Protein AF-A0A6B3CNW5-F1 (afdb_monomer_lite)

pLDDT: mean 97.15, std 1.85, range [88.44, 98.56]

Sequence (56 aa):
MDRLDNTVRPYAWGSTTAIPTLLGTEPTGEPQAEMWMGAHPGAPSRTGRGTLAEVV

Radius of gyration: 12.31 Å; chains: 1; bounding box: 24×19×32 Å

Secondary structure (DSSP, 8-state):
-PPPB-EEE--TTSBSSHHHHHHT----SS-B-EEE-S--TTS--EETTEEHHHH-

Structure (mmCIF, N/CA/C/O backbone):
data_AF-A0A6B3CNW5-F1
#
_entry.id   AF-A0A6B3CNW5-F1
#
loop_
_atom_site.group_PDB
_atom_site.id
_atom_site.type_symbol
_atom_site.label_atom_id
_atom_site.label_alt_id
_atom_site.label_comp_id
_atom_site.label_asym_id
_atom_site.label_entity_id
_atom_site.label_seq_id
_atom_site.pdbx_PDB_ins_code
_atom_site.Cartn_x
_atom_site.Cartn_y
_atom_site.Cartn_z
_atom_site.occupancy
_atom_site.B_iso_or_equiv
_atom_site.auth_seq_id
_atom_site.auth_comp_id
_atom_site.auth_asym_id
_atom_site.auth_atom_id
_atom_site.pdbx_PDB_model_num
ATOM 1 N N . MET A 1 1 ? 2.523 -10.570 -19.422 1.00 88.44 1 MET A N 1
ATOM 2 C CA . MET A 1 1 ? 1.806 -9.836 -18.360 1.00 88.44 1 MET A CA 1
ATOM 3 C C . MET A 1 1 ? 2.412 -10.259 -17.040 1.00 88.44 1 MET A C 1
ATOM 5 O O . MET A 1 1 ? 2.536 -11.459 -16.831 1.00 88.44 1 MET A O 1
ATOM 9 N N . ASP A 1 2 ? 2.845 -9.308 -16.216 1.00 95.31 2 ASP A N 1
ATOM 10 C CA . ASP A 1 2 ? 3.507 -9.585 -14.938 1.00 95.31 2 ASP A CA 1
ATOM 11 C C . ASP A 1 2 ? 2.528 -9.371 -13.777 1.00 95.31 2 ASP A C 1
ATOM 13 O O . ASP A 1 2 ? 1.782 -8.390 -13.759 1.00 95.31 2 ASP A O 1
ATOM 17 N N . ARG A 1 3 ? 2.527 -10.284 -12.799 1.00 96.56 3 ARG A N 1
ATOM 18 C CA . ARG A 1 3 ? 1.847 -10.059 -11.518 1.00 96.56 3 ARG A CA 1
ATOM 19 C C . ARG A 1 3 ? 2.689 -9.094 -10.688 1.00 96.56 3 ARG A C 1
ATOM 21 O O . ARG A 1 3 ? 3.883 -9.332 -10.518 1.00 96.56 3 ARG A O 1
ATOM 28 N N . LEU A 1 4 ? 2.054 -8.049 -10.162 1.00 97.56 4 LEU A N 1
ATOM 29 C CA . LEU A 1 4 ? 2.694 -7.120 -9.237 1.00 97.56 4 LEU A CA 1
ATOM 30 C C . LEU A 1 4 ? 2.568 -7.621 -7.798 1.00 97.56 4 LEU A C 1
ATOM 32 O O . LEU A 1 4 ? 1.479 -7.985 -7.351 1.00 97.56 4 LEU A O 1
ATOM 36 N N . ASP A 1 5 ? 3.688 -7.600 -7.091 1.00 97.38 5 ASP A N 1
ATOM 37 C CA . ASP A 1 5 ? 3.756 -7.645 -5.636 1.00 97.38 5 ASP A CA 1
ATOM 38 C C . ASP A 1 5 ? 4.011 -6.220 -5.128 1.00 97.38 5 ASP A C 1
ATOM 40 O O . ASP A 1 5 ? 4.949 -5.551 -5.569 1.00 97.38 5 ASP A O 1
ATOM 44 N N . ASN A 1 6 ? 3.117 -5.709 -4.286 1.00 97.94 6 ASN A N 1
ATOM 45 C CA . ASN A 1 6 ? 2.987 -4.282 -4.005 1.00 97.94 6 ASN A CA 1
ATOM 46 C C . ASN A 1 6 ? 3.376 -3.964 -2.569 1.00 97.94 6 ASN A C 1
ATOM 48 O O . ASN A 1 6 ? 3.060 -4.703 -1.640 1.00 97.94 6 ASN A O 1
ATOM 52 N N . THR A 1 7 ? 4.012 -2.811 -2.375 1.00 96.62 7 THR A N 1
ATOM 53 C CA . THR A 1 7 ? 4.390 -2.368 -1.032 1.00 96.62 7 THR A CA 1
ATOM 54 C C . THR A 1 7 ? 3.192 -1.732 -0.337 1.00 96.62 7 THR A C 1
ATOM 56 O O . THR A 1 7 ? 2.566 -0.821 -0.882 1.00 96.62 7 THR A O 1
ATOM 59 N N . VAL A 1 8 ? 2.921 -2.160 0.895 1.00 97.19 8 VAL A N 1
ATOM 60 C CA . VAL A 1 8 ? 1.982 -1.489 1.800 1.00 97.19 8 VAL A CA 1
ATOM 61 C C . VAL A 1 8 ? 2.762 -0.557 2.727 1.00 97.19 8 VAL A C 1
ATOM 63 O O . VAL A 1 8 ? 3.738 -0.966 3.355 1.00 97.19 8 VAL A O 1
ATOM 66 N N . ARG A 1 9 ? 2.363 0.714 2.801 1.00 97.69 9 ARG A N 1
ATOM 67 C CA . ARG A 1 9 ? 3.000 1.737 3.636 1.00 97.69 9 ARG A CA 1
ATOM 68 C C . ARG A 1 9 ? 2.358 1.754 5.027 1.00 97.69 9 ARG A C 1
ATOM 70 O O . ARG A 1 9 ? 1.163 2.051 5.123 1.00 97.69 9 ARG A O 1
ATOM 77 N N . PRO A 1 10 ? 3.117 1.485 6.104 1.00 97.38 10 PRO A N 1
ATOM 78 C CA . PRO A 1 10 ? 2.566 1.389 7.450 1.00 97.38 10 PRO A CA 1
ATOM 79 C C . PRO A 1 10 ? 2.535 2.752 8.151 1.00 97.38 10 PRO A C 1
ATOM 81 O O . PRO A 1 10 ? 3.139 2.953 9.203 1.00 97.38 10 PRO A O 1
ATOM 84 N N . TYR A 1 11 ? 1.903 3.750 7.532 1.00 98.25 11 TYR A N 1
ATOM 85 C CA . TYR A 1 11 ? 1.791 5.064 8.164 1.00 98.25 11 TYR A CA 1
ATOM 86 C C . TYR A 1 11 ? 0.809 5.020 9.333 1.00 98.25 11 TYR A C 1
ATOM 88 O O . TYR A 1 11 ? -0.199 4.323 9.273 1.00 98.25 11 TYR A O 1
ATOM 96 N N . ALA A 1 12 ? 1.077 5.813 10.374 1.00 98.31 12 ALA A N 1
ATOM 97 C CA . ALA A 1 12 ? 0.325 5.788 11.633 1.00 98.31 12 ALA A CA 1
ATOM 98 C C . ALA A 1 12 ? -1.183 6.066 11.484 1.00 98.31 12 ALA A C 1
ATOM 100 O O . ALA A 1 12 ? -1.968 5.662 12.334 1.00 98.31 12 ALA A O 1
ATOM 101 N N . TRP A 1 13 ? -1.594 6.745 10.411 1.00 98.50 13 TRP A N 1
ATOM 102 C CA . TRP A 1 13 ? -3.001 7.013 10.098 1.00 98.50 13 TRP A CA 1
ATOM 103 C C . TRP A 1 13 ? -3.700 5.860 9.358 1.00 98.50 13 TRP A C 1
ATOM 105 O O . TRP A 1 13 ? -4.897 5.941 9.086 1.00 98.50 13 TRP A O 1
ATOM 115 N N . GLY A 1 14 ? -2.966 4.807 9.000 1.00 98.50 14 GLY A N 1
ATOM 116 C CA . GLY A 1 14 ? -3.486 3.661 8.272 1.00 98.50 14 GLY A CA 1
ATOM 117 C C . GLY A 1 14 ? -4.475 2.833 9.082 1.00 98.50 14 GLY A C 1
ATOM 118 O O . GLY A 1 14 ? -4.408 2.750 10.307 1.00 98.50 14 GLY A O 1
ATOM 119 N N . SER A 1 15 ? -5.384 2.165 8.377 1.00 98.56 15 SER A N 1
ATOM 120 C CA . SER A 1 15 ? -6.282 1.194 8.997 1.00 98.56 15 SER A CA 1
ATOM 121 C C . SER A 1 15 ? -5.537 -0.115 9.236 1.00 98.56 15 SER A C 1
ATOM 123 O O . SER A 1 15 ? -4.795 -0.572 8.373 1.00 98.56 15 SER A O 1
ATOM 125 N N . THR A 1 16 ? -5.771 -0.763 10.372 1.00 98.50 16 THR A N 1
ATOM 126 C CA . THR A 1 16 ? -5.217 -2.098 10.646 1.00 98.50 16 THR A CA 1
ATOM 127 C C . THR A 1 16 ? -5.954 -3.215 9.898 1.00 98.50 16 THR A C 1
ATOM 129 O O . THR A 1 16 ? -5.446 -4.329 9.830 1.00 98.50 16 THR A O 1
ATOM 132 N N . THR A 1 17 ? -7.134 -2.949 9.321 1.00 98.56 17 THR A N 1
ATOM 133 C CA . THR A 1 17 ? -8.012 -3.994 8.757 1.00 98.56 17 THR A CA 1
ATOM 134 C C . THR A 1 17 ? -8.501 -3.734 7.335 1.00 98.56 17 THR A C 1
ATOM 136 O O . THR A 1 17 ? -8.817 -4.698 6.638 1.00 98.56 17 THR A O 1
ATOM 139 N N . ALA A 1 18 ? -8.553 -2.485 6.859 1.00 98.56 18 ALA A N 1
ATOM 140 C CA . ALA A 1 18 ? -9.179 -2.165 5.571 1.00 98.56 18 ALA A CA 1
ATOM 141 C C . ALA A 1 18 ? -8.478 -2.824 4.367 1.00 98.56 18 ALA A C 1
ATOM 143 O O . ALA A 1 18 ? -9.131 -3.506 3.577 1.00 98.56 18 ALA A O 1
ATOM 144 N N . ILE A 1 19 ? -7.154 -2.661 4.240 1.00 98.19 19 ILE A N 1
ATOM 145 C CA . ILE A 1 19 ? -6.376 -3.273 3.148 1.00 98.19 19 ILE A CA 1
ATOM 146 C C . ILE A 1 19 ? -6.365 -4.810 3.259 1.00 98.19 19 ILE A C 1
ATOM 148 O O . ILE A 1 19 ? -6.687 -5.453 2.260 1.00 98.19 19 ILE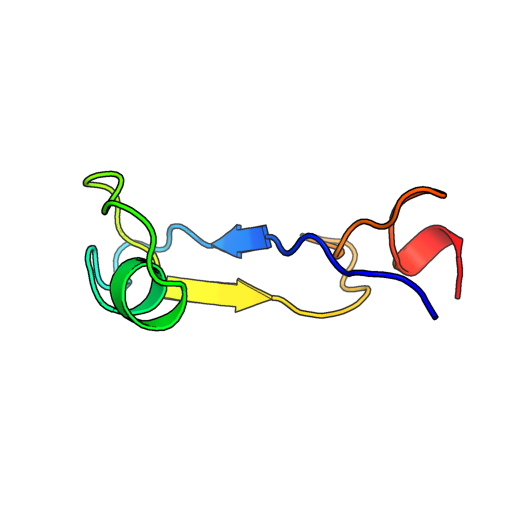 A O 1
ATOM 152 N N . PRO A 1 20 ? -6.102 -5.424 4.433 1.00 98.06 20 PRO A N 1
ATOM 153 C CA . PRO A 1 20 ? -6.193 -6.877 4.580 1.00 98.06 20 PRO A CA 1
ATOM 154 C C . PRO A 1 20 ? -7.559 -7.443 4.179 1.00 98.06 20 PRO A C 1
ATOM 156 O O . PRO A 1 20 ? 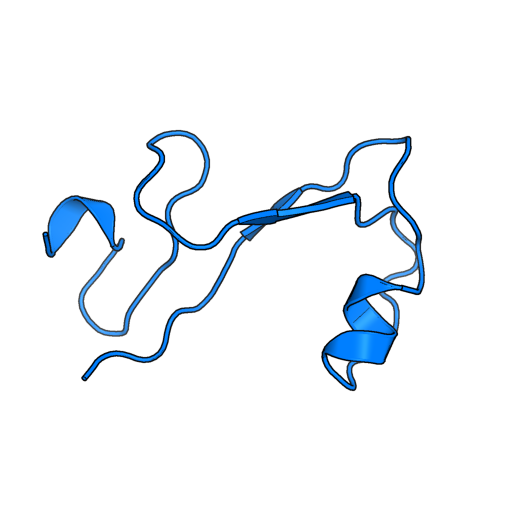-7.625 -8.419 3.437 1.00 98.06 20 PRO A O 1
ATOM 159 N N . THR A 1 21 ? -8.651 -6.778 4.576 1.00 98.50 21 THR A N 1
ATOM 160 C CA . THR A 1 21 ? -10.018 -7.183 4.204 1.00 98.50 21 THR A CA 1
ATOM 161 C C . THR A 1 21 ? -10.221 -7.139 2.691 1.00 98.50 21 THR A C 1
ATOM 163 O O . THR A 1 21 ? -10.757 -8.084 2.119 1.00 98.50 21 THR A O 1
ATOM 166 N N . LEU A 1 22 ? -9.762 -6.072 2.027 1.00 97.62 22 LEU A N 1
ATOM 167 C CA . LEU A 1 22 ? -9.848 -5.938 0.570 1.00 97.62 22 LEU A CA 1
ATOM 168 C C . LEU A 1 22 ? -9.062 -7.037 -0.162 1.00 97.62 22 LEU A C 1
ATOM 170 O O . LEU A 1 22 ? -9.498 -7.516 -1.206 1.00 97.62 22 LEU A O 1
ATOM 174 N N . LEU A 1 23 ? -7.907 -7.426 0.379 1.00 96.62 23 LEU A N 1
ATOM 175 C CA . LEU A 1 23 ? -7.036 -8.449 -0.201 1.00 96.62 23 LEU A CA 1
ATOM 176 C C . LEU A 1 23 ? -7.426 -9.880 0.202 1.00 96.62 23 LEU A C 1
ATOM 178 O O . LEU A 1 23 ? -6.873 -10.831 -0.350 1.00 96.62 23 LEU A O 1
ATOM 182 N N . GLY A 1 24 ? -8.361 -10.047 1.143 1.00 97.62 24 GLY A N 1
ATOM 183 C CA . GLY A 1 24 ? -8.728 -11.349 1.700 1.00 97.62 24 GLY A CA 1
ATOM 184 C C . GLY A 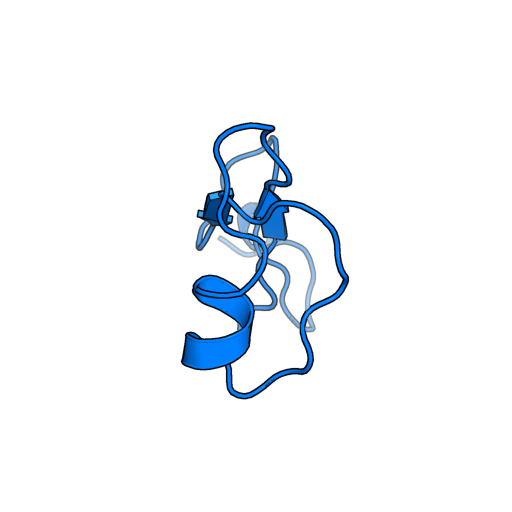1 24 ? -7.607 -11.994 2.524 1.00 97.62 24 GLY A C 1
ATOM 185 O O . GLY A 1 24 ? -7.479 -13.216 2.529 1.00 97.62 24 GLY A O 1
ATOM 186 N N . THR A 1 25 ? -6.772 -11.188 3.182 1.00 96.75 25 THR A N 1
ATOM 187 C CA . THR A 1 25 ? -5.648 -11.641 4.017 1.00 96.75 25 THR A CA 1
ATOM 188 C C . THR A 1 25 ? -5.883 -11.315 5.487 1.00 96.75 25 THR A C 1
ATOM 190 O O . THR A 1 25 ? -6.575 -10.350 5.807 1.00 96.75 25 THR A O 1
ATOM 193 N N . GLU A 1 26 ? -5.246 -12.065 6.385 1.00 97.88 26 GLU A N 1
ATOM 19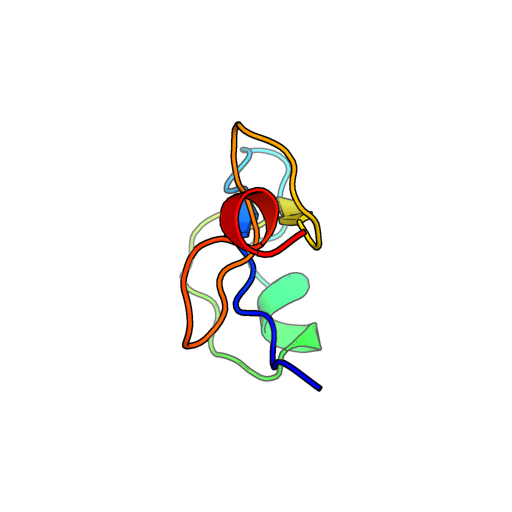4 C CA . GLU A 1 26 ? -5.318 -11.786 7.821 1.00 97.88 26 GLU A CA 1
ATOM 195 C C . GLU A 1 26 ? -4.660 -10.430 8.156 1.00 97.88 26 GLU A C 1
ATOM 197 O O . GLU A 1 26 ? -3.555 -10.150 7.673 1.00 97.88 26 GLU A O 1
ATOM 202 N N . PRO A 1 27 ? -5.303 -9.571 8.969 1.00 97.62 27 PRO A N 1
ATOM 203 C CA . PRO A 1 27 ? -4.674 -8.376 9.513 1.00 97.62 27 PRO A CA 1
ATOM 204 C C . PRO A 1 27 ? -3.371 -8.688 10.252 1.00 97.62 27 PRO A C 1
ATOM 206 O O . PRO A 1 27 ? -3.302 -9.588 11.082 1.00 97.62 27 PRO A O 1
ATOM 209 N N . THR A 1 28 ? -2.335 -7.888 10.006 1.00 95.69 28 THR A N 1
ATOM 210 C CA . THR A 1 28 ? -1.038 -8.041 10.685 1.00 95.69 28 THR A CA 1
ATOM 211 C C . THR A 1 28 ? -1.022 -7.447 12.096 1.00 95.69 28 THR A C 1
ATOM 213 O O . THR A 1 28 ? -0.076 -7.675 12.840 1.00 95.69 28 THR A O 1
ATOM 216 N N . GLY A 1 29 ? -2.037 -6.651 12.452 1.00 97.00 29 GLY A N 1
ATOM 217 C CA . GLY A 1 29 ? -2.086 -5.850 13.680 1.00 97.00 29 GLY A CA 1
ATOM 218 C C . GLY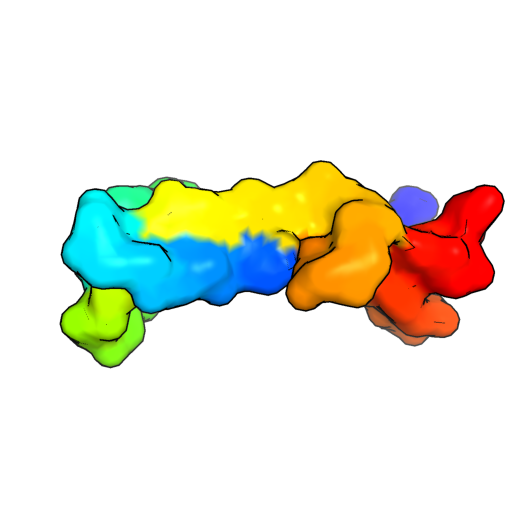 A 1 29 ? -1.471 -4.451 13.546 1.00 97.00 29 GLY A C 1
ATOM 219 O O . GLY A 1 29 ? -1.787 -3.576 14.347 1.00 97.00 29 GLY A O 1
ATOM 220 N N . GLU A 1 30 ? -0.675 -4.208 12.504 1.00 97.81 30 GLU A N 1
ATOM 221 C CA . GLU A 1 30 ? -0.034 -2.914 12.234 1.00 97.81 30 GLU A CA 1
ATOM 222 C C . GLU A 1 30 ? -0.891 -2.025 11.311 1.00 97.81 30 GLU A C 1
ATOM 224 O O . GLU A 1 30 ? -1.615 -2.553 10.458 1.00 97.81 30 GLU A O 1
ATOM 229 N N . PRO A 1 31 ? -0.819 -0.682 11.423 1.00 98.56 31 PRO A N 1
ATOM 230 C CA . PRO A 1 31 ? -1.478 0.230 10.489 1.00 98.56 31 PRO A CA 1
ATOM 231 C C . PRO A 1 31 ? -1.051 -0.018 9.038 1.00 98.56 31 PRO A C 1
ATOM 233 O O . PRO A 1 31 ? 0.133 -0.154 8.743 1.00 98.56 31 PRO A O 1
ATOM 236 N N . GLN A 1 32 ? -2.010 -0.025 8.112 1.00 98.56 32 GLN A N 1
ATOM 237 C CA . GLN A 1 32 ? -1.789 -0.143 6.670 1.00 98.56 32 GLN A CA 1
ATOM 238 C C . GLN A 1 32 ? -2.516 1.002 5.963 1.00 98.56 32 GLN A C 1
ATOM 240 O O . GLN A 1 32 ? -3.745 1.066 5.933 1.00 98.56 32 GLN A O 1
ATOM 245 N N . ALA A 1 33 ? -1.746 1.957 5.448 1.00 98.56 33 ALA A N 1
ATOM 246 C CA . ALA A 1 33 ? -2.267 3.243 4.998 1.00 98.56 33 ALA A CA 1
ATOM 247 C C . ALA A 1 33 ? -2.466 3.298 3.482 1.00 98.56 33 ALA A C 1
ATOM 249 O O . ALA A 1 33 ? -3.519 3.697 2.994 1.00 98.56 33 ALA A O 1
ATOM 250 N N . GLU A 1 34 ? -1.455 2.862 2.732 1.00 98.44 34 GLU A N 1
ATOM 251 C CA . GLU A 1 34 ? -1.436 2.958 1.275 1.00 98.44 34 GLU A CA 1
ATOM 252 C C . GLU A 1 34 ? -0.851 1.679 0.681 1.00 98.44 34 GLU A C 1
ATOM 254 O O . GLU A 1 34 ? 0.192 1.216 1.135 1.00 98.44 34 GLU A O 1
ATOM 259 N N . MET A 1 35 ? -1.482 1.131 -0.358 1.00 98.00 35 MET A N 1
ATOM 260 C CA . MET A 1 35 ? -0.892 0.083 -1.195 1.00 98.00 35 MET A CA 1
ATOM 261 C C . MET A 1 35 ? -0.409 0.719 -2.496 1.00 98.00 35 MET A C 1
ATOM 263 O O . MET A 1 35 ? -1.216 1.173 -3.308 1.00 98.00 35 MET A O 1
ATOM 267 N N . TRP A 1 36 ? 0.904 0.775 -2.694 1.00 98.06 36 TRP A N 1
ATOM 268 C CA . TRP A 1 36 ? 1.491 1.419 -3.866 1.00 98.06 36 TRP A CA 1
ATOM 269 C C . TRP A 1 36 ? 1.648 0.430 -5.014 1.00 98.06 36 TRP A C 1
ATOM 271 O O . TRP A 1 36 ? 2.271 -0.620 -4.868 1.00 98.06 36 TRP A O 1
ATOM 281 N N . MET A 1 37 ? 1.091 0.802 -6.166 1.00 98.00 37 MET A N 1
ATOM 282 C CA . MET A 1 37 ? 1.168 0.053 -7.417 1.00 98.00 37 MET A CA 1
ATOM 283 C C . MET A 1 37 ? 1.882 0.912 -8.456 1.00 98.00 37 MET A C 1
ATOM 285 O O . MET A 1 37 ? 1.290 1.842 -9.002 1.00 98.00 37 MET A O 1
ATOM 289 N N . GLY A 1 38 ? 3.161 0.644 -8.709 1.00 97.06 38 GLY A N 1
ATOM 290 C CA . GLY A 1 38 ? 3.940 1.441 -9.652 1.00 97.06 38 GLY A CA 1
ATOM 291 C C . GLY A 1 38 ? 5.450 1.352 -9.455 1.00 97.06 38 GLY A C 1
ATOM 292 O O . GLY A 1 38 ? 5.960 0.513 -8.721 1.00 97.06 38 GLY A O 1
ATOM 293 N N . ALA A 1 39 ? 6.173 2.232 -10.143 1.00 97.81 39 ALA A N 1
ATOM 294 C CA . ALA A 1 39 ? 7.636 2.253 -10.190 1.00 97.81 39 ALA A CA 1
ATOM 295 C C . ALA A 1 39 ? 8.254 3.383 -9.341 1.00 97.81 39 ALA A C 1
ATOM 297 O O . ALA A 1 39 ? 9.346 3.857 -9.641 1.00 97.81 39 ALA A O 1
ATOM 298 N N . HIS A 1 40 ? 7.563 3.858 -8.296 1.00 97.62 40 HIS A N 1
ATOM 299 C CA . HIS A 1 40 ? 8.099 4.937 -7.463 1.00 97.62 40 HIS A CA 1
ATOM 300 C C . HIS A 1 40 ? 9.394 4.476 -6.753 1.00 97.62 40 HIS A C 1
ATOM 302 O O . HIS A 1 40 ? 9.341 3.482 -6.027 1.00 97.62 40 HIS A O 1
ATOM 308 N N . PRO A 1 41 ? 10.531 5.198 -6.859 1.00 95.44 41 PRO A N 1
ATOM 309 C CA . PRO A 1 41 ? 11.830 4.728 -6.352 1.00 95.44 41 PRO A CA 1
ATOM 310 C C . PRO A 1 41 ? 11.854 4.374 -4.859 1.00 95.44 41 PRO A C 1
ATOM 312 O O . PRO A 1 41 ? 12.569 3.472 -4.440 1.00 95.44 41 PRO A O 1
ATOM 315 N N . GLY A 1 42 ? 11.052 5.067 -4.045 1.00 95.75 42 GLY A N 1
ATOM 316 C CA . GLY A 1 42 ? 10.960 4.813 -2.602 1.00 95.75 42 GLY A CA 1
ATOM 317 C C . GLY A 1 42 ? 10.189 3.547 -2.191 1.00 95.75 42 GLY A C 1
ATOM 318 O O . GLY A 1 42 ? 10.268 3.159 -1.026 1.00 95.75 42 GLY A O 1
ATOM 319 N N . ALA A 1 43 ? 9.415 2.942 -3.097 1.00 96.75 43 ALA A N 1
ATOM 320 C CA . ALA A 1 43 ? 8.666 1.702 -2.866 1.00 96.75 43 ALA A CA 1
ATOM 321 C C . ALA A 1 43 ? 8.112 1.157 -4.201 1.00 96.75 43 ALA A C 1
ATOM 323 O O . ALA A 1 43 ? 6.908 1.266 -4.454 1.00 96.75 43 ALA A O 1
ATOM 324 N N . PRO A 1 44 ? 8.969 0.619 -5.087 1.00 97.81 44 PRO A N 1
ATOM 325 C CA . PRO A 1 44 ? 8.506 0.075 -6.354 1.00 97.81 44 PRO A CA 1
ATOM 326 C C . PRO A 1 44 ? 7.769 -1.253 -6.130 1.00 97.81 44 PRO A C 1
ATOM 328 O O . PRO A 1 44 ? 8.176 -2.070 -5.299 1.00 97.81 44 PRO A O 1
ATOM 331 N N . SER A 1 45 ? 6.726 -1.511 -6.917 1.00 98.38 45 SER A N 1
ATOM 332 C CA . SER A 1 45 ? 6.162 -2.856 -7.066 1.00 98.38 45 SER A CA 1
ATOM 333 C C . SER A 1 45 ? 7.237 -3.825 -7.569 1.00 98.38 45 SER A C 1
ATOM 335 O O . SER A 1 45 ? 8.186 -3.423 -8.244 1.00 98.38 45 SER A O 1
ATOM 337 N N . ARG A 1 46 ? 7.097 -5.116 -7.277 1.00 98.31 46 ARG A N 1
ATOM 338 C CA . ARG A 1 46 ? 8.003 -6.180 -7.728 1.00 98.31 46 ARG A CA 1
ATOM 339 C C . ARG A 1 46 ? 7.301 -7.125 -8.693 1.00 98.31 46 ARG A C 1
ATOM 341 O O . ARG A 1 46 ? 6.089 -7.311 -8.639 1.00 98.31 46 ARG A O 1
ATOM 348 N N . THR A 1 47 ? 8.091 -7.733 -9.565 1.00 97.62 47 THR A N 1
ATOM 349 C CA . THR A 1 47 ? 7.693 -8.788 -10.500 1.00 97.62 47 THR A CA 1
ATOM 350 C C . THR A 1 47 ? 8.639 -9.979 -10.345 1.00 97.62 47 THR A C 1
ATOM 352 O O . THR A 1 47 ? 9.661 -9.886 -9.662 1.00 97.62 47 THR A O 1
ATOM 355 N N . GLY A 1 48 ? 8.368 -11.085 -11.045 1.00 96.81 48 GLY A N 1
ATOM 356 C CA . GLY A 1 48 ? 9.303 -12.216 -11.111 1.00 96.81 48 GLY A CA 1
ATOM 357 C C . GLY A 1 48 ? 10.653 -11.894 -11.772 1.00 96.81 48 GLY A C 1
ATOM 358 O O . GLY A 1 48 ? 11.565 -12.710 -11.699 1.00 96.81 48 GLY A O 1
ATOM 359 N N . ARG A 1 49 ? 10.794 -10.725 -12.413 1.00 96.25 49 ARG A N 1
ATOM 360 C CA . ARG A 1 49 ? 11.999 -10.303 -13.147 1.00 96.25 49 ARG A CA 1
ATOM 361 C C . ARG A 1 49 ? 12.801 -9.201 -12.447 1.00 96.25 49 ARG A C 1
ATOM 363 O O . ARG A 1 49 ? 13.875 -8.863 -12.926 1.00 96.25 49 ARG A O 1
ATOM 370 N N . GLY A 1 50 ? 12.294 -8.639 -11.351 1.00 96.38 50 GLY A N 1
ATOM 371 C CA . GLY A 1 50 ? 12.897 -7.483 -10.680 1.00 96.38 50 GLY A CA 1
ATOM 372 C C . GLY A 1 50 ? 11.854 -6.476 -10.205 1.00 96.38 50 GLY A C 1
ATOM 373 O O . GLY A 1 50 ? 10.646 -6.745 -10.235 1.00 96.38 50 GLY A O 1
ATOM 374 N N . THR A 1 51 ? 12.308 -5.316 -9.739 1.00 97.62 51 THR A N 1
ATOM 375 C CA . THR A 1 51 ? 11.412 -4.196 -9.424 1.00 97.62 51 THR A CA 1
ATOM 376 C C . THR A 1 51 ? 10.770 -3.662 -10.699 1.00 97.62 51 THR A C 1
ATOM 378 O O . THR A 1 51 ? 11.342 -3.758 -11.782 1.00 97.62 51 THR A O 1
ATOM 381 N N . LEU A 1 52 ? 9.578 -3.075 -10.586 1.00 97.44 52 LEU A N 1
ATOM 382 C CA . LEU A 1 52 ? 8.890 -2.518 -11.744 1.00 97.44 52 LEU A CA 1
ATOM 383 C C . LEU A 1 52 ? 9.746 -1.432 -12.408 1.00 97.44 52 LEU A C 1
ATOM 385 O O . LEU A 1 52 ? 9.808 -1.394 -13.625 1.00 97.44 52 LEU A O 1
ATOM 389 N N . ALA A 1 53 ? 10.467 -0.636 -11.612 1.00 96.38 53 ALA A N 1
ATOM 390 C CA . ALA A 1 53 ? 11.370 0.415 -12.083 1.00 96.38 53 ALA A CA 1
ATOM 391 C C . ALA A 1 53 ? 12.565 -0.086 -12.915 1.00 96.38 53 ALA A C 1
ATOM 393 O O . ALA A 1 53 ? 13.129 0.691 -13.670 1.00 96.38 53 ALA A O 1
ATOM 394 N N . GLU A 1 54 ? 12.975 -1.348 -12.769 1.00 96.44 54 GLU A N 1
ATOM 395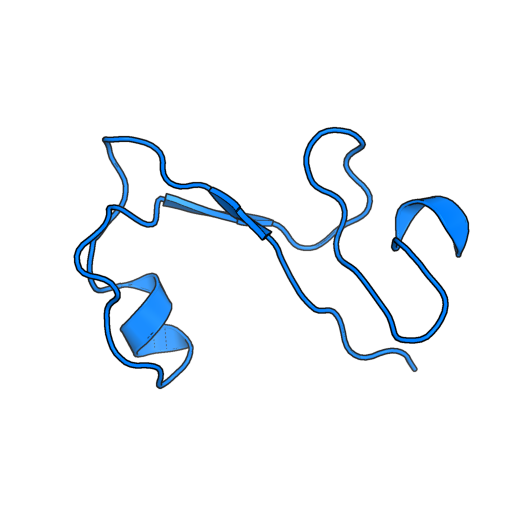 C CA . GLU A 1 54 ? 14.067 -1.937 -13.562 1.00 96.44 54 GLU A CA 1
ATOM 396 C C . GLU A 1 54 ? 13.572 -2.556 -14.873 1.00 96.44 54 GLU A C 1
ATOM 398 O O . GLU A 1 54 ? 14.368 -2.816 -15.774 1.00 96.44 54 GLU A O 1
ATOM 403 N N . VAL A 1 55 ? 12.274 -2.861 -14.963 1.00 93.50 55 VAL A N 1
ATOM 404 C CA . VAL A 1 55 ? 11.693 -3.599 -16.094 1.00 93.50 55 VAL A CA 1
ATOM 405 C C . VAL A 1 55 ? 10.848 -2.729 -17.026 1.00 93.50 55 VAL A C 1
ATOM 407 O O . VAL A 1 55 ? 10.402 -3.251 -18.053 1.00 93.50 55 VAL A O 1
ATOM 410 N N . VAL A 1 56 ? 10.613 -1.459 -16.670 1.00 89.88 56 VAL A N 1
ATOM 411 C CA . VAL A 1 56 ? 10.044 -0.411 -17.540 1.00 89.88 56 VAL A CA 1
ATOM 412 C C . VAL A 1 56 ? 11.104 0.616 -17.902 1.00 89.88 56 VAL A C 1
ATOM 414 O O . VAL A 1 56 ? 11.019 1.126 -19.038 1.00 89.88 56 VAL A O 1
#

Foldseek 3Di:
DWDWDWDFDQDPPADQPDVCVVVVHDRPSTGTHDTDAAQDPVTFIATPVGGRVVVD